Protein AF-A0A392NVL5-F1 (afdb_monomer_lite)

pLDDT: mean 71.58, std 18.66, range [30.73, 95.94]

Secondary structure (DSSP, 8-state):
--TTHHHHHHHHTTSSSS-TT-SHHHHHHHHHHHHHHHHHHHHHHHHHHHHHHHHHHHHHHHHHHHHHHHHTS-SSSTTSSTTTSTT-------------

Organism: NCBI:txid97028

Structure (mmCIF, N/CA/C/O backbone):
data_AF-A0A392NVL5-F1
#
_entry.id   AF-A0A392NVL5-F1
#
loop_
_atom_site.group_PDB
_atom_site.id
_atom_site.type_symbol
_atom_site.label_atom_id
_atom_site.label_alt_id
_atom_site.label_comp_id
_atom_site.label_asym_id
_atom_site.label_entity_id
_atom_site.label_seq_id
_atom_site.pdbx_PDB_ins_code
_atom_site.Cartn_x
_atom_site.Cartn_y
_atom_site.Cartn_z
_atom_site.occupancy
_atom_site.B_iso_or_equiv
_ato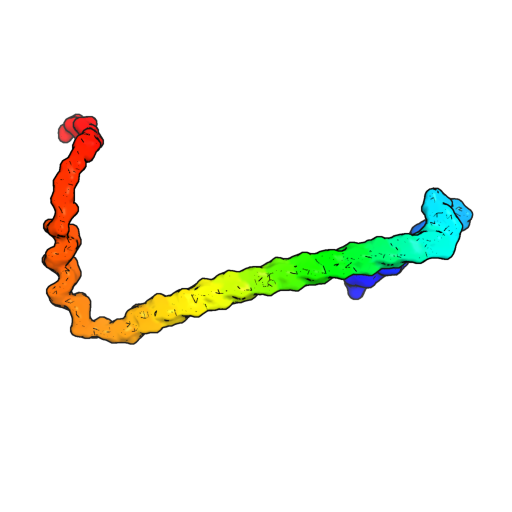m_site.auth_seq_id
_atom_site.auth_comp_id
_atom_site.auth_asym_id
_at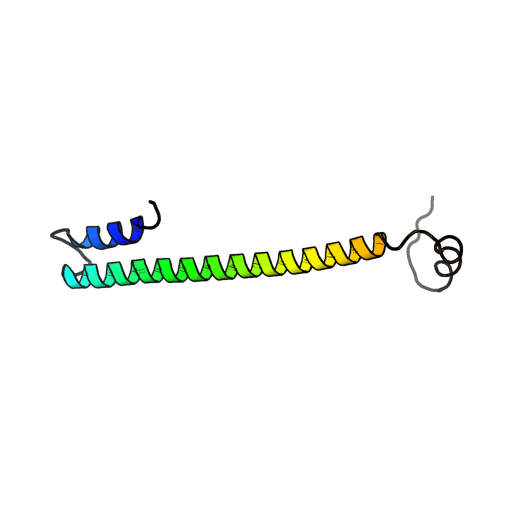om_site.auth_atom_id
_atom_site.pdbx_PDB_model_num
ATOM 1 N N . ASN A 1 1 ? 10.326 -10.370 11.497 1.00 54.44 1 ASN A N 1
ATOM 2 C CA . ASN A 1 1 ? 9.358 -10.251 10.385 1.00 54.44 1 ASN A CA 1
ATOM 3 C C . ASN A 1 1 ? 8.597 -8.929 10.529 1.00 54.44 1 ASN A C 1
ATOM 5 O O . ASN A 1 1 ? 7.728 -8.855 11.386 1.00 54.44 1 ASN A O 1
ATOM 9 N N . MET A 1 2 ? 8.961 -7.869 9.792 1.00 59.78 2 MET A N 1
ATOM 10 C CA . MET A 1 2 ? 8.426 -6.507 10.025 1.00 59.78 2 MET A CA 1
ATOM 11 C C . MET A 1 2 ? 7.077 -6.224 9.335 1.00 59.78 2 MET A C 1
ATOM 13 O O . MET A 1 2 ? 6.341 -5.352 9.780 1.00 59.78 2 MET A O 1
ATOM 17 N N . GLY A 1 3 ? 6.706 -6.987 8.301 1.00 63.97 3 GLY A N 1
ATOM 18 C CA . GLY A 1 3 ? 5.445 -6.782 7.570 1.00 63.97 3 GLY A CA 1
ATOM 19 C C . GLY A 1 3 ? 4.180 -7.168 8.348 1.00 63.97 3 GLY A C 1
ATOM 20 O O . GLY A 1 3 ? 3.096 -6.699 8.025 1.00 63.97 3 GLY A O 1
ATOM 21 N N . ASN A 1 4 ? 4.307 -7.986 9.399 1.00 67.44 4 ASN A N 1
ATOM 22 C CA . ASN A 1 4 ? 3.182 -8.375 10.259 1.00 67.44 4 ASN A CA 1
ATOM 23 C C . ASN A 1 4 ? 2.927 -7.368 11.397 1.00 67.44 4 ASN A C 1
ATOM 25 O O . ASN A 1 4 ? 1.928 -7.455 12.104 1.00 67.44 4 ASN A O 1
ATOM 29 N N . LEU 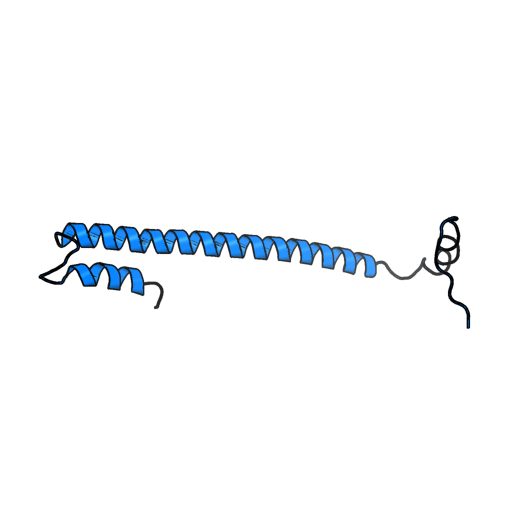A 1 5 ? 3.829 -6.401 11.590 1.00 76.38 5 LEU A N 1
ATOM 30 C CA . LEU A 1 5 ? 3.750 -5.453 12.699 1.00 76.38 5 LEU A CA 1
ATOM 31 C C . LEU A 1 5 ? 2.423 -4.655 12.711 1.00 76.38 5 LEU A C 1
ATOM 33 O O . LEU A 1 5 ? 1.794 -4.590 13.767 1.00 76.38 5 LEU A O 1
ATOM 37 N N . PRO A 1 6 ? 1.916 -4.130 11.573 1.00 70.56 6 PRO A N 1
ATOM 38 C CA . PRO A 1 6 ? 0.648 -3.392 11.551 1.00 70.56 6 PRO A CA 1
ATOM 39 C C . PRO A 1 6 ? -0.576 -4.280 11.818 1.00 70.56 6 PRO A C 1
ATOM 41 O O . PRO A 1 6 ? -1.569 -3.829 12.382 1.00 70.56 6 PRO A O 1
ATOM 44 N N . VAL A 1 7 ? -0.526 -5.555 11.430 1.00 77.12 7 VAL A N 1
ATOM 45 C CA . VAL A 1 7 ? -1.630 -6.509 11.642 1.00 77.12 7 VAL A CA 1
ATOM 46 C C . VAL A 1 7 ? -1.730 -6.925 13.109 1.00 77.12 7 VAL A C 1
ATOM 48 O O . VAL A 1 7 ? -2.810 -7.280 13.561 1.00 77.12 7 VAL A O 1
ATOM 51 N N . VAL A 1 8 ? -0.634 -6.844 13.869 1.00 74.38 8 VAL A N 1
ATOM 52 C CA . VAL A 1 8 ? -0.593 -7.227 15.289 1.00 74.38 8 VAL A CA 1
ATOM 53 C C . VAL A 1 8 ? -0.798 -6.029 16.222 1.00 74.38 8 VAL A C 1
ATOM 55 O O . VAL A 1 8 ? -1.499 -6.153 17.222 1.00 74.38 8 VAL A O 1
ATOM 58 N N . ILE A 1 9 ? -0.239 -4.857 15.899 1.00 76.06 9 ILE A N 1
ATOM 59 C CA . ILE A 1 9 ? -0.325 -3.671 16.770 1.00 76.06 9 ILE A CA 1
ATOM 60 C C . ILE A 1 9 ? -1.715 -3.028 16.728 1.00 76.06 9 ILE A C 1
ATOM 62 O O . ILE A 1 9 ? -2.253 -2.677 17.776 1.00 76.06 9 ILE A O 1
ATOM 66 N N . ILE A 1 10 ? -2.309 -2.876 15.539 1.00 77.25 10 ILE A N 1
ATOM 67 C CA . ILE A 1 10 ? -3.582 -2.149 15.382 1.00 77.25 10 ILE A CA 1
ATOM 68 C C . ILE A 1 10 ? -4.743 -2.876 16.104 1.00 77.25 10 ILE A C 1
ATOM 70 O O . ILE A 1 10 ? -5.606 -2.204 16.655 1.00 77.25 10 ILE A O 1
ATOM 74 N N . PRO A 1 11 ? -4.791 -4.218 16.196 1.00 75.38 11 PRO A N 1
ATOM 75 C CA . PRO A 1 11 ? -5.771 -4.894 17.051 1.00 75.38 11 PRO A CA 1
ATOM 76 C C . PRO A 1 11 ? -5.442 -4.842 18.546 1.00 75.38 11 PRO A C 1
ATOM 78 O O . PRO A 1 11 ? -6.360 -4.858 19.358 1.00 75.38 11 PRO A O 1
ATOM 81 N N . ALA A 1 12 ? -4.163 -4.783 18.932 1.00 80.75 12 ALA A N 1
ATOM 82 C CA . ALA A 1 12 ? -3.753 -4.828 20.341 1.00 80.75 12 ALA A CA 1
ATOM 83 C C . ALA A 1 12 ? -4.192 -3.585 21.139 1.00 80.75 12 ALA A C 1
ATOM 85 O O . ALA A 1 12 ? -4.444 -3.670 22.337 1.00 80.75 12 ALA A O 1
ATOM 86 N N . ILE A 1 13 ? -4.341 -2.436 20.474 1.00 79.56 13 ILE A N 1
ATOM 87 C CA . ILE A 1 13 ? -4.928 -1.219 21.063 1.00 79.56 13 ILE A CA 1
ATOM 88 C C . ILE A 1 13 ? -6.432 -1.353 21.349 1.00 79.56 13 ILE A C 1
ATOM 90 O O . ILE A 1 13 ? -6.970 -0.565 22.124 1.00 79.56 13 ILE A O 1
ATOM 94 N N . CYS A 1 14 ? -7.109 -2.351 20.772 1.00 80.06 14 CYS A N 1
ATOM 95 C CA . CYS A 1 14 ? -8.509 -2.624 21.077 1.00 80.06 14 CYS A CA 1
ATOM 96 C C . CYS A 1 14 ? -8.679 -3.342 22.424 1.00 80.06 14 CYS A C 1
ATOM 98 O O . CYS A 1 14 ? -9.656 -3.047 23.100 1.00 80.06 14 CYS A O 1
ATOM 100 N N . ASP A 1 15 ? -7.724 -4.182 22.854 1.00 77.19 15 ASP A N 1
ATOM 101 C CA . ASP A 1 15 ? -7.770 -5.017 24.083 1.00 77.19 15 ASP A CA 1
ATOM 102 C C . ASP A 1 15 ? -7.685 -4.225 25.407 1.00 77.19 15 ASP A C 1
ATOM 104 O O . ASP A 1 15 ? -7.687 -4.794 26.502 1.00 77.19 15 ASP A O 1
ATOM 108 N N . GLN A 1 16 ? -7.643 -2.892 25.350 1.00 76.06 16 GLN A N 1
ATOM 109 C CA . GLN A 1 16 ? -7.653 -2.043 26.540 1.00 76.06 16 GLN A CA 1
ATOM 110 C C . GLN A 1 16 ? -9.084 -1.801 27.047 1.00 76.06 16 GLN A C 1
ATOM 112 O O . GLN A 1 16 ? -9.976 -1.428 26.291 1.00 76.06 16 GLN A O 1
ATOM 117 N N . LYS A 1 17 ? -9.298 -1.956 28.365 1.00 65.50 17 LYS A N 1
ATOM 118 C CA . LYS A 1 17 ? -10.618 -1.850 29.032 1.00 65.50 17 LYS A CA 1
ATOM 119 C C . LYS A 1 17 ? -11.334 -0.505 28.834 1.00 65.50 17 LYS A C 1
ATOM 121 O O . LYS A 1 17 ? -12.551 -0.442 28.973 1.00 65.50 17 LYS A O 1
ATOM 126 N N . THR A 1 18 ? -10.598 0.559 28.524 1.00 63.66 18 THR A N 1
ATOM 127 C CA . THR A 1 18 ? -11.120 1.901 28.236 1.00 63.66 18 THR A CA 1
ATOM 128 C C . THR A 1 18 ? -10.602 2.346 26.875 1.00 63.66 18 THR A C 1
ATOM 130 O O . THR A 1 18 ? -9.573 3.009 26.779 1.00 63.66 18 THR A O 1
ATOM 133 N N . THR A 1 19 ? -11.284 1.937 25.809 1.00 65.75 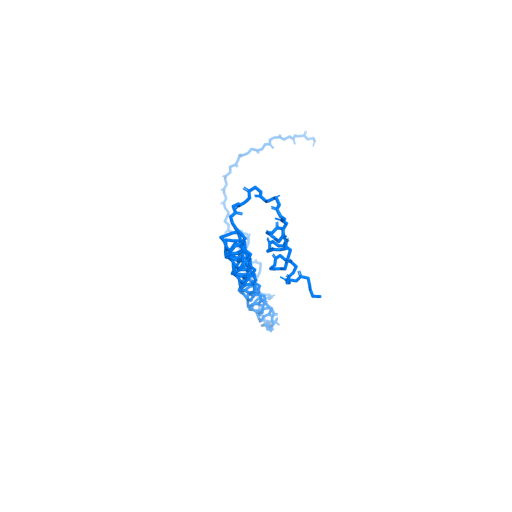19 THR A N 1
ATOM 134 C CA . THR A 1 19 ? -10.902 2.270 24.434 1.00 65.75 19 THR A CA 1
ATOM 135 C C . THR A 1 19 ? -11.876 3.298 23.839 1.00 65.75 19 THR A C 1
ATOM 137 O O . THR A 1 19 ? -13.091 3.098 23.907 1.00 65.75 19 THR A O 1
ATOM 140 N N . PRO A 1 20 ? -11.387 4.400 23.232 1.00 72.44 20 PRO A N 1
ATOM 141 C CA . PRO A 1 20 ? -12.233 5.378 22.540 1.00 72.44 20 PRO A CA 1
ATOM 142 C C . PRO A 1 20 ? -12.791 4.843 21.208 1.00 72.44 20 PRO A C 1
ATOM 144 O O . PRO A 1 20 ? -13.564 5.526 20.541 1.00 72.44 20 PRO A O 1
ATOM 147 N N . PHE A 1 21 ? -12.403 3.629 20.804 1.00 72.12 21 PHE A N 1
ATOM 148 C CA . PHE A 1 21 ? -12.716 3.039 19.501 1.00 72.12 21 PHE A CA 1
ATOM 149 C C . PHE A 1 21 ? -13.978 2.157 19.497 1.00 72.12 21 PHE A C 1
ATOM 151 O O . PHE A 1 21 ? -14.304 1.552 18.474 1.00 72.12 21 PHE A O 1
ATOM 158 N N . GLY A 1 22 ? -14.715 2.107 20.611 1.00 75.19 22 GLY A N 1
ATOM 159 C CA . GLY A 1 22 ? -15.960 1.347 20.747 1.00 75.19 22 GLY A CA 1
ATOM 160 C C . GLY A 1 22 ? -15.759 -0.039 21.363 1.00 75.19 22 GLY A C 1
ATOM 161 O O . GLY A 1 22 ? -14.798 -0.273 22.090 1.00 75.19 22 GLY A O 1
ATOM 162 N N . THR A 1 23 ? -16.691 -0.965 21.112 1.00 84.62 23 THR A N 1
ATOM 163 C CA . THR A 1 23 ? -16.609 -2.330 21.657 1.00 84.62 23 THR A CA 1
ATOM 164 C C . THR A 1 23 ? -15.406 -3.088 21.097 1.00 84.62 23 THR A C 1
ATOM 166 O O . THR A 1 23 ? -14.970 -2.851 19.966 1.00 84.62 23 THR A O 1
ATOM 169 N N . HIS A 1 24 ? -14.898 -4.037 21.885 1.00 83.50 24 HIS A N 1
ATOM 170 C CA . HIS A 1 24 ? -13.706 -4.818 21.562 1.00 83.50 24 HIS A CA 1
ATOM 171 C C . HIS A 1 24 ? -13.758 -5.451 20.158 1.00 83.50 24 HIS A C 1
ATOM 173 O O . HIS A 1 24 ? -12.850 -5.264 19.344 1.00 83.50 24 HIS A O 1
ATOM 179 N N . ASP A 1 25 ? -14.870 -6.119 19.835 1.00 83.00 25 ASP A N 1
ATOM 180 C CA . ASP A 1 25 ? -15.066 -6.804 18.552 1.00 83.00 25 ASP A CA 1
ATOM 181 C C . ASP A 1 25 ? -15.176 -5.846 17.362 1.00 83.00 25 ASP A C 1
ATOM 183 O O . ASP A 1 25 ? -14.614 -6.099 16.289 1.00 83.00 25 ASP A O 1
ATOM 187 N N . ALA A 1 26 ? -15.867 -4.716 17.540 1.00 84.88 26 ALA A N 1
ATOM 188 C CA . ALA A 1 26 ? -16.019 -3.719 16.486 1.00 84.88 26 ALA A CA 1
ATOM 189 C C . ALA A 1 26 ? -14.681 -3.034 16.177 1.00 84.88 26 ALA A C 1
ATOM 191 O O . ALA A 1 26 ? -14.331 -2.869 15.005 1.00 84.88 26 ALA A O 1
ATOM 192 N N . CYS A 1 27 ? -13.916 -2.687 17.216 1.00 85.44 27 CYS A N 1
ATOM 193 C CA . CYS A 1 27 ? -12.577 -2.125 17.079 1.00 85.44 27 CYS A CA 1
ATOM 194 C C . CYS A 1 27 ? -11.657 -3.107 16.350 1.00 85.44 27 CYS A C 1
ATOM 196 O O . CYS A 1 27 ? -11.069 -2.749 15.331 1.00 85.44 27 CYS A O 1
ATOM 198 N N . ARG A 1 28 ? -11.606 -4.370 16.795 1.00 85.69 28 ARG A N 1
ATOM 199 C CA . ARG A 1 28 ? -10.729 -5.394 16.214 1.00 85.69 28 ARG A CA 1
ATOM 200 C C . ARG A 1 28 ? -11.045 -5.684 14.749 1.00 85.69 28 ARG A C 1
ATOM 202 O O . ARG A 1 28 ? -10.129 -5.774 13.935 1.00 85.69 28 ARG A O 1
ATOM 209 N N . THR A 1 29 ? -12.324 -5.779 14.394 1.00 87.00 29 THR A N 1
ATOM 210 C CA . THR A 1 29 ? -12.743 -6.022 13.004 1.00 87.00 29 THR A CA 1
ATOM 211 C C . THR A 1 29 ? -12.331 -4.867 12.089 1.00 87.00 29 THR A C 1
ATOM 213 O O . THR A 1 29 ? -11.788 -5.090 11.004 1.00 87.00 29 THR A O 1
ATOM 216 N N . ARG A 1 30 ? -12.527 -3.619 12.535 1.00 87.25 30 ARG A N 1
ATOM 217 C CA . ARG A 1 30 ? -12.145 -2.416 11.775 1.00 87.25 30 ARG A CA 1
ATOM 218 C C . ARG A 1 30 ? -10.628 -2.271 11.664 1.00 87.25 30 ARG A C 1
ATOM 220 O O . ARG A 1 30 ? -10.123 -2.044 10.569 1.00 87.25 30 ARG A O 1
ATOM 227 N N . ALA A 1 31 ? -9.922 -2.461 12.776 1.00 86.44 31 ALA A N 1
ATOM 228 C CA . ALA A 1 31 ? -8.467 -2.468 12.878 1.00 86.44 31 ALA A CA 1
ATOM 229 C C . ALA A 1 31 ? -7.834 -3.435 11.875 1.00 86.44 31 ALA A C 1
ATOM 231 O O . ALA A 1 31 ? -7.016 -3.035 11.050 1.00 86.44 31 ALA A O 1
ATOM 232 N N . LEU A 1 32 ? -8.266 -4.698 11.907 1.00 87.31 32 LEU A N 1
ATOM 233 C CA . LEU A 1 32 ? -7.767 -5.730 11.004 1.00 87.31 32 LEU A CA 1
ATOM 234 C C . LEU A 1 32 ? -8.062 -5.386 9.545 1.00 87.31 32 LEU A C 1
ATOM 236 O O . LEU A 1 32 ? -7.158 -5.450 8.716 1.00 87.31 32 LEU A O 1
ATOM 240 N N . SER A 1 33 ? -9.293 -4.969 9.239 1.00 89.69 33 SER A N 1
ATOM 241 C CA . SER A 1 33 ? -9.678 -4.578 7.878 1.00 89.69 33 SER A CA 1
ATOM 242 C C . SER A 1 33 ? -8.783 -3.458 7.342 1.00 89.69 33 SER A C 1
ATOM 244 O O . SER A 1 33 ? -8.312 -3.535 6.209 1.00 89.69 33 SER A O 1
ATOM 246 N N . TYR A 1 34 ? -8.483 -2.453 8.170 1.00 89.12 34 TYR A N 1
ATOM 247 C CA . TYR A 1 34 ? -7.618 -1.337 7.796 1.00 89.12 34 TYR A CA 1
ATOM 248 C C . TYR A 1 34 ? -6.160 -1.770 7.591 1.00 89.12 34 TYR A C 1
ATOM 250 O O . TYR A 1 34 ? -5.523 -1.362 6.615 1.00 89.12 34 TYR A O 1
ATOM 258 N N . SER A 1 35 ? -5.638 -2.634 8.468 1.00 90.50 35 SER A N 1
ATOM 259 C CA . SER A 1 35 ? -4.290 -3.195 8.335 1.00 90.50 35 SER A CA 1
ATOM 260 C C . SER A 1 35 ? -4.144 -4.015 7.055 1.00 90.50 35 SER A C 1
ATOM 262 O O . SER A 1 35 ? -3.203 -3.794 6.294 1.00 90.50 35 SER A O 1
ATOM 264 N N . PHE A 1 36 ? -5.086 -4.920 6.770 1.00 89.88 36 PHE A N 1
ATOM 265 C CA . PHE A 1 36 ? -5.059 -5.727 5.548 1.00 89.88 36 PHE A CA 1
ATOM 266 C C . PHE A 1 36 ? -5.210 -4.874 4.295 1.00 89.88 36 PHE A C 1
ATOM 268 O O . PHE A 1 36 ? -4.455 -5.059 3.343 1.00 89.88 36 PHE A O 1
ATOM 275 N N . PHE A 1 37 ? -6.132 -3.911 4.303 1.00 90.88 37 PHE A N 1
ATOM 276 C CA . PHE A 1 37 ? -6.315 -3.002 3.179 1.00 90.88 37 PHE A CA 1
ATOM 277 C C . PHE A 1 37 ? -5.042 -2.196 2.892 1.00 90.88 37 PHE A C 1
ATOM 279 O O . PHE A 1 37 ? -4.604 -2.126 1.747 1.00 90.88 37 PHE A O 1
ATOM 286 N N . SER A 1 38 ? -4.391 -1.667 3.930 1.00 91.00 38 SER 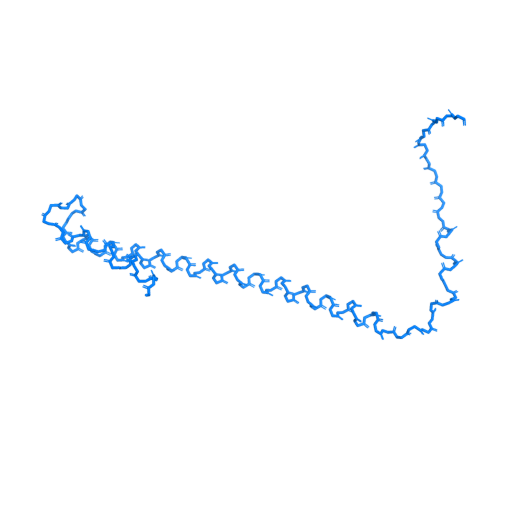A N 1
ATOM 287 C CA . SER A 1 38 ? -3.142 -0.907 3.789 1.00 91.00 38 SER A CA 1
ATOM 288 C C . SER A 1 38 ? -2.013 -1.753 3.195 1.00 91.00 38 SER A C 1
ATOM 290 O O . SER A 1 38 ? -1.284 -1.292 2.316 1.00 91.00 38 SER A O 1
ATOM 292 N N . LEU A 1 39 ? -1.889 -3.011 3.629 1.00 90.75 39 LEU A N 1
ATOM 293 C CA . LEU A 1 39 ? -0.906 -3.947 3.080 1.00 90.75 39 LEU A CA 1
ATOM 294 C C . LEU A 1 39 ? -1.224 -4.338 1.634 1.00 90.75 39 LEU A C 1
ATOM 296 O O . LEU A 1 39 ? -0.309 -4.426 0.818 1.00 90.75 39 LEU A O 1
ATOM 300 N N . ALA A 1 40 ? -2.501 -4.538 1.305 1.00 94.00 40 ALA A N 1
ATOM 301 C CA . ALA A 1 40 ? -2.933 -4.847 -0.052 1.00 94.00 40 ALA A CA 1
ATOM 302 C C . ALA A 1 40 ? -2.620 -3.688 -1.008 1.00 94.00 40 ALA A C 1
ATOM 304 O O . ALA A 1 40 ? -1.993 -3.899 -2.046 1.00 94.00 40 ALA A O 1
ATOM 305 N N . VAL A 1 41 ? -2.976 -2.455 -0.631 1.00 95.19 41 VAL A N 1
ATOM 306 C CA . VAL A 1 41 ? -2.664 -1.249 -1.413 1.00 95.19 41 VAL A CA 1
ATOM 307 C C . VAL A 1 41 ? -1.152 -1.071 -1.555 1.00 95.19 41 VAL A C 1
ATOM 309 O O . VAL A 1 41 ? -0.669 -0.851 -2.665 1.00 95.19 41 VAL A O 1
ATOM 312 N N . GLY A 1 42 ? -0.392 -1.235 -0.468 1.00 93.38 42 GLY A N 1
ATOM 313 C CA . GLY A 1 42 ? 1.070 -1.179 -0.505 1.00 93.38 42 GLY A CA 1
ATOM 314 C C . GLY A 1 42 ? 1.675 -2.223 -1.449 1.00 93.38 42 GLY A C 1
ATOM 315 O O . GLY A 1 42 ? 2.539 -1.895 -2.260 1.00 93.38 42 GLY A O 1
ATOM 316 N N . GLY A 1 43 ? 1.178 -3.462 -1.406 1.00 93.50 43 GLY A N 1
ATOM 317 C CA . GLY A 1 43 ? 1.615 -4.547 -2.285 1.00 93.50 43 GLY A CA 1
ATOM 318 C C . GLY A 1 43 ? 1.318 -4.277 -3.760 1.00 93.50 43 GLY A C 1
ATOM 319 O O . GLY A 1 43 ? 2.206 -4.427 -4.599 1.00 93.50 43 GLY A O 1
ATOM 320 N N . ILE A 1 44 ? 0.105 -3.814 -4.078 1.00 95.94 44 ILE A N 1
ATOM 321 C CA . ILE A 1 44 ? -0.287 -3.444 -5.448 1.00 95.94 44 ILE A CA 1
ATOM 322 C C . ILE A 1 44 ? 0.584 -2.293 -5.963 1.00 95.94 44 ILE A C 1
ATOM 324 O O . ILE A 1 44 ? 1.027 -2.327 -7.114 1.00 95.94 44 ILE A O 1
ATOM 328 N N . TYR A 1 45 ? 0.861 -1.294 -5.123 1.00 95.25 45 TYR A N 1
ATOM 329 C CA . TYR A 1 45 ? 1.685 -0.149 -5.499 1.00 95.25 45 TYR A CA 1
ATOM 330 C C . TYR A 1 45 ? 3.126 -0.563 -5.807 1.00 95.25 45 TYR A C 1
ATOM 332 O O . TYR A 1 45 ? 3.640 -0.244 -6.880 1.00 95.25 45 TYR A O 1
ATOM 340 N N . ILE A 1 46 ? 3.753 -1.329 -4.907 1.00 95.25 46 ILE A N 1
ATOM 341 C CA . ILE A 1 46 ? 5.115 -1.844 -5.096 1.00 95.25 46 ILE A CA 1
ATOM 342 C C . ILE A 1 46 ? 5.180 -2.694 -6.366 1.00 95.25 46 ILE A C 1
ATOM 344 O O . ILE A 1 46 ? 6.031 -2.454 -7.217 1.00 95.25 46 ILE A O 1
ATOM 348 N N . TRP A 1 47 ? 4.244 -3.631 -6.537 1.00 94.06 47 TRP A N 1
ATOM 349 C CA . TRP A 1 47 ? 4.180 -4.487 -7.719 1.00 94.06 47 TRP A CA 1
ATOM 350 C C . TRP A 1 47 ? 4.082 -3.678 -9.014 1.00 94.06 47 TRP A C 1
ATOM 352 O O . TRP A 1 47 ? 4.862 -3.880 -9.944 1.00 94.06 47 TRP A O 1
ATOM 362 N N . THR A 1 48 ? 3.150 -2.726 -9.062 1.00 95.00 48 THR A N 1
ATOM 363 C CA . THR A 1 48 ? 2.917 -1.892 -10.245 1.00 95.00 48 THR A CA 1
ATOM 364 C C . THR A 1 48 ? 4.141 -1.042 -10.567 1.00 95.00 48 THR A C 1
ATOM 366 O O . THR A 1 48 ? 4.551 -0.960 -11.725 1.00 95.00 48 THR A O 1
ATOM 369 N N . PHE A 1 49 ? 4.757 -0.431 -9.556 1.00 94.44 49 PHE A N 1
ATOM 370 C CA . PHE A 1 49 ? 5.943 0.399 -9.728 1.00 94.44 49 PHE A CA 1
ATOM 371 C C . PHE A 1 49 ? 7.142 -0.418 -10.224 1.00 94.44 49 PHE A C 1
ATOM 373 O O . PHE A 1 49 ? 7.776 -0.058 -11.217 1.00 94.44 49 PHE A O 1
ATOM 380 N N . THR A 1 50 ? 7.410 -1.560 -9.591 1.00 95.00 50 THR A N 1
ATOM 381 C CA . THR A 1 50 ? 8.481 -2.472 -10.002 1.00 95.00 50 THR A CA 1
ATOM 382 C C . THR A 1 50 ? 8.251 -3.002 -11.415 1.00 95.00 50 THR A C 1
ATOM 384 O O . THR A 1 50 ? 9.182 -3.003 -12.218 1.00 95.00 50 THR A O 1
ATOM 387 N N . TYR A 1 51 ? 7.020 -3.383 -11.766 1.00 94.12 51 TYR A N 1
ATOM 388 C CA . TYR A 1 51 ? 6.688 -3.828 -13.120 1.00 94.12 51 TYR A CA 1
ATOM 389 C C . TYR A 1 51 ? 6.946 -2.735 -14.162 1.00 94.12 51 TYR A C 1
ATOM 391 O O . TYR A 1 51 ? 7.556 -2.996 -15.200 1.00 94.12 51 TYR A O 1
ATOM 399 N N . GLN A 1 52 ? 6.531 -1.498 -13.878 1.00 92.38 52 GLN A N 1
ATOM 400 C CA . GLN A 1 52 ? 6.797 -0.374 -14.772 1.00 92.38 52 GLN A CA 1
ATOM 401 C C . GLN A 1 52 ? 8.296 -0.120 -14.939 1.00 92.38 52 GLN A C 1
ATOM 403 O O . GLN A 1 52 ? 8.749 0.051 -16.070 1.00 92.38 52 GLN A O 1
ATOM 408 N N . LEU A 1 53 ? 9.077 -0.165 -13.857 1.00 93.44 53 LEU A N 1
ATOM 409 C CA . LEU A 1 53 ? 10.532 -0.030 -13.927 1.00 93.44 53 LEU A CA 1
ATOM 410 C C . LEU A 1 53 ? 11.170 -1.128 -14.778 1.00 93.44 53 LEU A C 1
ATOM 412 O O . LEU A 1 53 ? 11.915 -0.807 -15.698 1.00 93.44 53 LEU A O 1
ATOM 416 N N . ILE A 1 54 ? 10.841 -2.397 -14.527 1.00 93.75 54 ILE A N 1
ATOM 417 C CA . ILE A 1 54 ? 11.379 -3.537 -15.287 1.00 93.75 54 ILE A CA 1
ATOM 418 C C . ILE A 1 54 ? 11.013 -3.424 -16.768 1.00 93.75 54 ILE A C 1
ATOM 420 O O . ILE A 1 54 ? 11.835 -3.681 -17.645 1.00 93.75 54 ILE A O 1
ATOM 424 N N . ARG A 1 55 ? 9.783 -3.007 -17.077 1.00 91.19 55 ARG A N 1
ATOM 425 C CA . ARG A 1 55 ? 9.349 -2.809 -18.461 1.00 91.19 55 ARG A CA 1
ATOM 426 C C . ARG A 1 55 ? 10.152 -1.703 -19.144 1.00 91.19 55 ARG A C 1
ATOM 428 O O . ARG A 1 55 ? 10.596 -1.886 -20.273 1.00 91.19 55 ARG A O 1
ATOM 435 N N . GLN A 1 56 ? 10.365 -0.576 -18.468 1.00 89.06 56 GLN A N 1
ATOM 436 C CA . GLN A 1 56 ? 11.155 0.538 -18.998 1.00 89.06 56 GLN A CA 1
ATOM 437 C C . GLN A 1 56 ? 12.627 0.151 -19.186 1.00 89.06 56 GLN A C 1
ATOM 439 O O . GLN A 1 56 ? 13.210 0.448 -20.228 1.00 89.06 56 GLN A O 1
ATOM 444 N N . THR A 1 57 ? 13.230 -0.545 -18.220 1.00 87.38 57 THR A N 1
ATOM 445 C CA . THR A 1 57 ? 14.620 -1.008 -18.332 1.00 87.38 57 THR A CA 1
ATOM 446 C C . THR A 1 57 ? 14.776 -2.079 -19.406 1.00 87.38 57 THR A C 1
ATOM 448 O O . THR A 1 57 ? 15.748 -2.030 -20.149 1.00 87.38 57 THR A O 1
ATOM 451 N N . SER A 1 58 ? 13.807 -2.984 -19.568 1.00 85.62 58 SER A N 1
ATOM 452 C CA . SER A 1 58 ? 13.807 -3.985 -20.642 1.00 85.62 58 SER A CA 1
ATOM 453 C C . SER A 1 58 ? 13.746 -3.344 -22.029 1.00 85.62 58 SER A C 1
ATOM 455 O O . SER A 1 58 ? 14.510 -3.726 -22.913 1.00 85.62 58 SER A O 1
ATOM 457 N N . MET A 1 59 ? 12.891 -2.334 -22.220 1.00 83.19 59 MET A N 1
ATOM 458 C CA . MET A 1 59 ? 12.816 -1.600 -23.488 1.00 83.19 59 MET A CA 1
ATOM 459 C C . MET A 1 59 ? 14.126 -0.864 -23.787 1.00 83.19 59 MET A C 1
ATOM 461 O O . MET A 1 59 ? 14.620 -0.932 -24.908 1.00 83.19 59 MET A O 1
ATOM 465 N N . LYS A 1 60 ? 14.720 -0.217 -22.776 1.00 80.56 60 LYS A N 1
ATOM 466 C CA . LYS A 1 60 ? 16.026 0.446 -22.905 1.00 80.56 60 LYS A CA 1
ATOM 467 C C . LYS A 1 60 ? 17.163 -0.538 -23.179 1.00 80.56 60 LYS A C 1
ATOM 469 O O . LYS A 1 60 ? 18.045 -0.225 -23.962 1.00 80.56 60 LYS A O 1
ATOM 474 N N . TYR A 1 61 ? 17.131 -1.723 -22.575 1.00 79.81 61 TYR A N 1
ATOM 475 C CA . TYR A 1 61 ? 18.120 -2.771 -22.820 1.00 79.81 61 TYR A CA 1
ATOM 476 C C . TYR A 1 61 ? 18.026 -3.312 -24.249 1.00 79.81 61 TYR A C 1
ATOM 478 O O . TYR A 1 61 ? 19.043 -3.440 -24.917 1.00 79.81 61 TYR A O 1
ATOM 486 N N . LYS A 1 62 ? 16.808 -3.556 -24.751 1.00 79.25 62 LYS A N 1
ATOM 487 C CA . LYS A 1 62 ? 16.594 -3.959 -26.149 1.00 79.25 62 LYS A CA 1
ATOM 488 C C . LYS A 1 62 ? 17.009 -2.880 -27.141 1.00 79.25 62 LYS A C 1
ATOM 490 O O . LYS A 1 62 ? 17.535 -3.216 -28.196 1.00 79.25 62 LYS A O 1
ATOM 495 N N . ALA A 1 63 ? 16.768 -1.610 -26.807 1.00 78.81 63 ALA A N 1
ATOM 496 C CA . ALA A 1 63 ? 17.281 -0.492 -27.585 1.00 78.81 63 ALA A CA 1
ATOM 497 C C . ALA A 1 63 ? 18.810 -0.554 -27.610 1.00 78.81 63 ALA A C 1
ATOM 499 O O . ALA A 1 63 ? 19.347 -0.762 -28.687 1.00 78.81 63 ALA A O 1
ATOM 500 N N . PHE A 1 64 ? 19.472 -0.570 -26.445 1.00 77.62 64 PHE A N 1
ATOM 501 C CA . PHE A 1 64 ? 20.932 -0.663 -26.314 1.00 77.62 64 PHE A CA 1
ATOM 502 C C . PHE A 1 64 ? 21.547 -1.858 -27.063 1.00 77.62 64 PHE A C 1
ATOM 504 O O . PHE A 1 64 ? 22.564 -1.702 -27.732 1.00 77.62 64 PHE A O 1
ATOM 511 N N . GLU A 1 65 ? 20.938 -3.047 -27.000 1.00 78.06 65 GLU A N 1
ATOM 512 C CA . GLU A 1 65 ? 21.373 -4.209 -27.785 1.00 78.06 65 GLU A CA 1
ATOM 513 C C . GLU A 1 65 ? 21.220 -3.990 -29.290 1.00 78.06 65 GLU A C 1
ATOM 515 O O . GLU A 1 65 ? 22.096 -4.405 -30.043 1.00 78.06 65 GLU A O 1
ATOM 520 N N . ALA A 1 66 ? 20.143 -3.344 -29.742 1.00 74.56 66 ALA A N 1
ATOM 521 C CA . ALA A 1 66 ? 19.961 -3.030 -31.153 1.00 74.56 66 ALA A CA 1
ATOM 522 C C . ALA A 1 66 ? 21.020 -2.027 -31.637 1.00 74.56 66 ALA A C 1
ATOM 524 O O . ALA A 1 66 ? 21.625 -2.255 -32.677 1.00 74.56 66 ALA A O 1
ATOM 525 N N . GLU A 1 67 ? 21.320 -0.975 -30.872 1.00 68.19 67 GLU A N 1
ATOM 526 C CA . GLU A 1 67 ? 22.377 0.004 -31.206 1.00 68.19 67 GLU A CA 1
ATOM 527 C C . GLU A 1 67 ? 23.769 -0.645 -31.142 1.00 68.19 67 GLU A C 1
ATOM 529 O O . GLU A 1 67 ? 24.583 -0.443 -32.040 1.00 68.19 67 GLU A O 1
ATOM 534 N N . ALA A 1 68 ? 24.029 -1.515 -30.160 1.00 69.31 68 ALA A N 1
ATOM 535 C CA . ALA A 1 68 ? 25.262 -2.300 -30.083 1.00 69.31 68 ALA A CA 1
ATOM 536 C C . ALA A 1 68 ? 25.383 -3.329 -31.223 1.00 69.31 68 ALA A C 1
ATOM 538 O O . ALA A 1 68 ? 26.487 -3.591 -31.700 1.00 69.31 68 ALA A O 1
ATOM 539 N N . ALA A 1 69 ? 24.268 -3.903 -31.686 1.00 70.62 69 ALA A N 1
ATOM 540 C CA . ALA A 1 69 ? 24.224 -4.773 -32.856 1.00 70.62 69 ALA A CA 1
ATOM 541 C C . ALA A 1 69 ? 24.451 -3.984 -34.154 1.00 70.62 69 ALA A C 1
ATOM 543 O O . ALA A 1 69 ? 25.149 -4.487 -35.031 1.00 70.62 69 ALA A O 1
ATOM 544 N N . LEU A 1 70 ? 23.952 -2.743 -34.254 1.00 64.94 70 LEU A N 1
ATOM 545 C CA . LEU A 1 70 ? 24.261 -1.838 -35.367 1.00 64.94 70 LEU A CA 1
ATOM 546 C C . LEU A 1 70 ? 25.739 -1.424 -35.373 1.00 64.94 70 LEU A C 1
ATOM 548 O O . LEU A 1 70 ? 26.350 -1.398 -36.436 1.00 64.94 70 LEU A O 1
ATOM 552 N N . LEU A 1 71 ? 26.344 -1.189 -34.204 1.00 62.94 71 LEU A N 1
ATOM 553 C CA . LEU A 1 71 ? 27.787 -0.938 -34.066 1.00 62.94 71 LEU A CA 1
ATOM 554 C C . LEU A 1 71 ? 28.648 -2.184 -34.347 1.00 62.94 71 LEU A C 1
ATOM 556 O O . LEU A 1 71 ? 29.836 -2.060 -34.633 1.00 62.94 71 LEU A O 1
ATOM 560 N N . LYS A 1 72 ? 28.065 -3.388 -34.269 1.00 63.66 72 LYS A N 1
ATOM 561 C CA . LYS A 1 72 ? 28.714 -4.660 -34.630 1.00 63.66 72 LYS A CA 1
ATOM 562 C C . LYS A 1 72 ? 28.639 -4.986 -36.124 1.00 63.66 72 LYS A C 1
ATOM 564 O O . LYS A 1 72 ? 29.294 -5.941 -36.545 1.00 63.66 72 LYS A O 1
ATOM 569 N N . ILE A 1 73 ? 27.875 -4.231 -36.921 1.00 58.97 73 ILE A N 1
ATOM 570 C CA . ILE A 1 73 ? 27.930 -4.322 -38.385 1.00 58.97 73 ILE A CA 1
ATOM 571 C C . ILE A 1 73 ? 29.334 -3.852 -38.796 1.00 58.97 73 ILE A C 1
ATOM 573 O O . ILE A 1 73 ? 29.713 -2.723 -38.489 1.00 58.97 73 ILE A O 1
ATOM 577 N N . PRO A 1 74 ? 30.149 -4.722 -39.414 1.00 52.88 74 PRO A N 1
ATOM 578 C CA . PRO A 1 74 ? 31.582 -4.517 -39.501 1.00 52.88 74 PRO A CA 1
ATOM 579 C C . PRO A 1 74 ? 31.913 -3.340 -40.416 1.00 52.88 74 PRO A C 1
ATOM 581 O O . PRO A 1 74 ? 31.500 -3.292 -41.576 1.00 52.88 74 PRO A O 1
ATOM 584 N N . ASN A 1 75 ? 32.717 -2.429 -39.878 1.00 58.31 75 ASN A N 1
ATOM 585 C CA . ASN A 1 75 ? 33.506 -1.405 -40.556 1.00 58.31 75 ASN A CA 1
ATOM 586 C C . ASN A 1 75 ? 34.009 -1.873 -41.939 1.00 58.31 75 ASN A C 1
ATOM 588 O O . ASN A 1 75 ? 35.080 -2.462 -42.029 1.00 58.31 75 ASN A O 1
ATOM 592 N N . THR A 1 76 ? 33.256 -1.642 -43.019 1.00 51.59 76 THR A N 1
ATOM 593 C CA . THR A 1 76 ? 33.743 -1.864 -44.401 1.00 51.59 76 THR A CA 1
ATOM 594 C C . THR A 1 76 ? 33.160 -0.909 -45.453 1.00 51.59 76 THR A C 1
ATOM 596 O O . THR A 1 76 ? 33.551 -1.001 -46.609 1.00 51.59 76 THR A O 1
ATOM 599 N N . ALA A 1 77 ? 32.291 0.049 -45.096 1.00 45.47 77 ALA A N 1
ATOM 600 C CA . ALA A 1 77 ? 31.733 1.003 -46.073 1.00 45.47 77 ALA A CA 1
ATOM 601 C C . ALA A 1 77 ? 31.817 2.493 -45.682 1.00 45.47 77 ALA A C 1
ATOM 603 O O . ALA A 1 77 ? 31.416 3.344 -46.472 1.00 45.47 77 ALA A O 1
ATOM 604 N N . ILE A 1 78 ? 32.351 2.841 -44.503 1.00 50.41 78 ILE A N 1
ATOM 605 C CA . ILE A 1 78 ? 32.482 4.243 -44.055 1.00 50.41 78 ILE A CA 1
ATOM 606 C C . ILE A 1 78 ? 33.905 4.759 -44.315 1.00 50.41 78 ILE A C 1
ATOM 608 O O . ILE A 1 78 ? 34.566 5.251 -43.413 1.00 50.41 78 ILE A O 1
ATOM 612 N N . ASP A 1 79 ? 34.399 4.617 -45.544 1.00 52.06 79 ASP A N 1
ATOM 613 C CA . ASP A 1 79 ? 35.543 5.418 -46.016 1.00 52.06 79 ASP A CA 1
ATOM 614 C C . ASP A 1 79 ? 35.220 6.173 -47.316 1.00 52.06 79 ASP A C 1
ATOM 616 O O . ASP A 1 79 ? 36.104 6.681 -47.986 1.00 52.06 79 ASP A O 1
ATOM 620 N N . THR A 1 80 ? 33.954 6.265 -47.752 1.00 50.78 80 THR A N 1
ATOM 621 C CA . THR A 1 80 ? 33.690 6.935 -49.050 1.00 50.78 80 THR A CA 1
ATOM 622 C C . THR A 1 80 ? 32.422 7.780 -49.130 1.00 50.78 80 THR A C 1
ATOM 624 O O . THR A 1 80 ? 32.146 8.351 -50.180 1.00 50.78 80 THR A O 1
ATOM 627 N N . ASN A 1 81 ? 31.653 7.954 -48.050 1.00 49.84 81 ASN A N 1
ATOM 628 C CA . ASN A 1 81 ? 30.456 8.809 -48.098 1.00 49.84 81 ASN A CA 1
ATOM 629 C C . ASN A 1 81 ? 30.324 9.851 -46.975 1.00 49.84 81 ASN A C 1
ATOM 631 O O . ASN A 1 81 ? 29.412 10.675 -47.044 1.00 49.84 81 ASN A O 1
ATOM 635 N N . ALA A 1 82 ? 31.237 9.882 -45.997 1.00 52.00 82 ALA A N 1
ATOM 636 C CA . ALA A 1 82 ? 31.236 10.904 -44.945 1.00 52.00 82 ALA A CA 1
ATOM 637 C C . ALA A 1 82 ? 31.652 12.306 -45.451 1.00 52.00 82 ALA A C 1
ATOM 639 O O . ALA A 1 82 ? 31.284 13.305 -44.843 1.00 52.00 82 ALA A O 1
ATOM 640 N N . GLU A 1 83 ? 32.319 12.397 -46.607 1.00 50.97 83 GLU A N 1
ATOM 641 C CA . GLU A 1 83 ? 32.878 13.649 -47.155 1.00 50.97 83 GLU A CA 1
ATOM 642 C C . GLU A 1 83 ? 32.014 14.321 -48.246 1.00 50.97 83 GLU A C 1
ATOM 644 O O . GLU A 1 83 ? 32.496 15.198 -48.957 1.00 50.97 83 GLU A O 1
ATOM 649 N N . THR A 1 84 ? 30.745 13.934 -48.455 1.00 48.16 84 THR A N 1
ATOM 650 C CA . THR A 1 84 ? 29.934 14.560 -49.535 1.00 48.16 84 THR A CA 1
ATOM 651 C C . THR A 1 84 ? 28.558 15.086 -49.136 1.00 48.16 84 THR A C 1
ATOM 653 O O . THR A 1 84 ? 27.980 15.856 -49.903 1.00 48.16 84 THR A O 1
ATOM 656 N N . GLN A 1 85 ? 28.029 14.759 -47.950 1.00 50.78 85 GLN A N 1
ATOM 657 C CA . GLN A 1 85 ? 26.653 15.147 -47.578 1.00 50.78 85 GLN A CA 1
ATOM 658 C C . GLN A 1 85 ? 26.543 16.183 -46.448 1.00 50.78 85 GLN A C 1
ATOM 660 O O . GLN A 1 85 ? 25.500 16.819 -46.335 1.00 50.78 85 GLN A O 1
ATOM 665 N N . LEU A 1 86 ? 27.596 16.430 -45.656 1.00 49.06 86 LEU A N 1
ATOM 666 C CA . LEU A 1 86 ? 27.550 17.430 -44.572 1.00 49.06 86 LEU A CA 1
ATOM 667 C C . LEU A 1 86 ? 27.879 18.873 -44.994 1.00 49.06 86 LEU A C 1
ATOM 669 O O . LEU A 1 86 ? 27.720 19.783 -44.187 1.00 49.06 86 LEU A O 1
ATOM 673 N N . LEU A 1 87 ? 28.280 19.117 -46.247 1.00 47.47 87 LEU A N 1
ATOM 674 C CA . LEU A 1 87 ? 28.605 20.465 -46.746 1.00 47.47 87 LEU A CA 1
ATOM 675 C C . LEU A 1 87 ? 27.603 21.011 -47.777 1.00 47.47 87 LEU A C 1
ATOM 677 O O . LEU A 1 87 ? 27.938 21.923 -48.5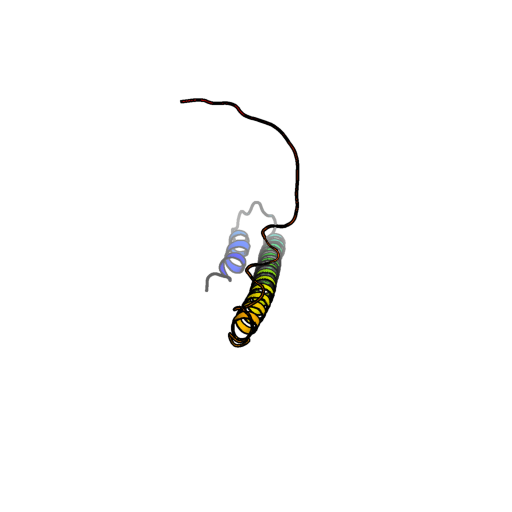32 1.00 47.47 87 LEU A O 1
ATOM 681 N N . LYS A 1 88 ? 26.371 20.481 -47.849 1.00 55.62 88 LYS A N 1
ATOM 682 C CA . LYS A 1 88 ? 25.393 20.938 -48.853 1.00 55.62 88 LYS A CA 1
ATOM 683 C C . LYS A 1 88 ? 23.976 21.146 -48.307 1.00 55.62 88 LYS A C 1
ATOM 685 O O . LYS A 1 88 ? 23.117 20.280 -48.428 1.00 55.62 88 LYS A O 1
ATOM 690 N N . GLY A 1 89 ? 23.742 22.352 -47.791 1.00 38.81 89 GLY A N 1
ATOM 691 C CA . GLY A 1 89 ? 22.425 22.913 -47.445 1.00 38.81 89 GLY A CA 1
ATOM 692 C C . GLY A 1 89 ? 22.583 24.106 -46.492 1.00 38.81 89 GLY A C 1
ATOM 693 O O . GLY A 1 89 ? 22.516 23.921 -45.289 1.00 38.81 89 GLY A O 1
ATOM 694 N N . ASN A 1 90 ? 23.142 25.234 -46.935 1.00 40.09 90 ASN A N 1
ATOM 695 C CA . ASN A 1 90 ? 22.496 26.389 -47.588 1.00 40.09 90 ASN A CA 1
ATOM 696 C C . ASN A 1 90 ? 21.632 27.281 -46.659 1.00 40.09 90 ASN A C 1
ATOM 698 O O . ASN A 1 90 ? 20.543 26.886 -46.259 1.00 40.09 90 ASN A O 1
ATOM 702 N N . ASP A 1 91 ? 22.126 28.517 -46.495 1.00 41.09 91 ASP A N 1
ATOM 703 C CA . ASP A 1 91 ? 21.431 29.816 -46.392 1.00 41.09 91 ASP A CA 1
ATOM 704 C C . ASP A 1 91 ? 20.684 30.299 -45.122 1.00 41.09 91 ASP A C 1
ATOM 706 O O . ASP A 1 91 ? 19.659 29.767 -44.709 1.00 41.09 91 ASP A O 1
ATOM 710 N N . ASN A 1 92 ? 21.120 31.502 -44.709 1.00 36.41 92 ASN A N 1
ATOM 711 C CA . ASN A 1 92 ? 20.340 32.683 -44.295 1.00 36.41 92 ASN A CA 1
ATOM 712 C C . ASN A 1 92 ? 19.841 32.866 -42.854 1.00 36.41 92 ASN A C 1
ATOM 714 O O . ASN A 1 92 ? 18.731 32.477 -42.498 1.00 36.41 92 ASN A O 1
ATOM 718 N N . GLY A 1 93 ? 20.556 33.747 -42.139 1.00 32.53 93 GLY A N 1
ATOM 719 C CA . GLY A 1 93 ? 19.944 34.748 -41.258 1.00 32.53 93 GLY A CA 1
ATOM 720 C C . GLY A 1 93 ? 20.747 35.075 -39.997 1.00 32.53 93 GLY A C 1
ATOM 721 O O . GLY A 1 93 ? 20.757 34.258 -39.091 1.00 32.53 93 GLY A O 1
ATOM 722 N N . ARG A 1 94 ? 21.356 36.280 -39.973 1.00 35.72 94 ARG A N 1
ATOM 723 C CA . ARG A 1 94 ? 21.212 37.330 -38.927 1.00 35.72 94 ARG A CA 1
ATOM 724 C C . ARG A 1 94 ? 21.219 36.850 -37.460 1.00 35.72 94 ARG A C 1
ATOM 726 O O . ARG A 1 94 ? 20.355 36.079 -37.080 1.00 35.72 94 ARG A O 1
ATOM 733 N N . ASP A 1 95 ? 22.071 37.260 -36.523 1.00 41.44 95 ASP A N 1
ATOM 734 C CA . ASP A 1 95 ? 22.881 38.457 -36.255 1.00 41.44 95 ASP A CA 1
ATOM 735 C C . ASP A 1 95 ? 23.964 37.978 -35.246 1.00 41.44 95 ASP A C 1
ATOM 737 O O . ASP A 1 95 ? 23.734 37.021 -34.509 1.00 41.44 95 ASP A O 1
ATOM 741 N N . THR A 1 96 ? 25.184 38.500 -35.150 1.00 40.00 96 THR A N 1
ATOM 742 C CA . THR A 1 96 ? 25.513 39.600 -34.232 1.00 40.00 96 THR A CA 1
ATOM 743 C C . THR A 1 96 ? 26.982 39.970 -34.450 1.00 40.00 96 THR A C 1
ATOM 745 O O . THR A 1 96 ? 27.889 39.147 -34.347 1.00 40.00 96 THR A O 1
ATOM 748 N N . GLU A 1 97 ? 27.162 41.236 -34.769 1.00 41.72 97 GLU A N 1
ATOM 749 C CA . GLU A 1 97 ? 28.357 42.060 -34.674 1.00 41.72 97 GLU A CA 1
ATOM 750 C C . GLU A 1 97 ? 29.098 41.881 -33.330 1.00 41.72 97 GLU A C 1
ATOM 752 O O . GLU A 1 97 ? 28.495 42.027 -32.272 1.00 41.72 97 GLU A O 1
ATOM 757 N N . SER A 1 98 ? 30.406 41.601 -33.344 1.00 37.62 98 SER A N 1
ATOM 758 C CA . SER A 1 98 ? 31.345 42.278 -32.436 1.00 37.62 98 SER A CA 1
ATOM 759 C C . SER A 1 98 ? 32.786 42.071 -32.894 1.00 37.62 98 SER A C 1
ATOM 761 O O . SER A 1 98 ? 33.287 40.955 -33.031 1.00 37.62 98 SER A O 1
ATOM 763 N N . GLN A 1 99 ? 33.406 43.207 -33.162 1.00 49.53 99 GLN A N 1
ATOM 764 C CA . GLN A 1 99 ? 34.731 43.438 -33.698 1.00 49.53 99 GLN A CA 1
ATOM 765 C C . GLN A 1 99 ? 35.751 43.494 -32.552 1.00 49.53 99 GLN A C 1
ATOM 767 O O . GLN A 1 99 ? 35.524 44.184 -31.561 1.00 49.53 99 GLN A O 1
ATOM 772 N N . THR A 1 100 ? 36.887 42.810 -32.699 1.00 30.73 100 THR A N 1
ATOM 773 C CA . THR A 1 100 ? 38.183 43.262 -32.159 1.00 30.73 100 THR A CA 1
ATOM 774 C C . THR A 1 100 ? 39.265 42.962 -33.179 1.00 30.73 100 THR A C 1
ATOM 776 O O . THR A 1 100 ? 39.190 41.869 -33.783 1.00 30.73 100 THR A O 1
#

Foldseek 3Di:
DCLCVQQPVQLVQLPDPDHPQDHSVNSNVVSNVVSVVVSVVVVVVVVVVVVVVVVVVVVVVVVVVVVVVVVVPDPDPPPPPPPPPPPDDDDDDDDDDDDD

Radius of gyration: 32.68 Å; chains: 1; bounding box: 55×54×79 Å

Sequence (100 aa):
NMGNLPVVIIPAICDQKTTPFGTHDACRTRALSYSFFSLAVGGIYIWTFTYQLIRQTSMKYKAFEAEAALLKIPNTAIDTNAETQLLKGNDNGRDTESQT

InterPro domains:
  IPR004776 Membrane transport PIN-like [PF03547] (1-68)
  IPR045033 Protein PIN-LIKES 1/3/4/5/7 [PTHR31651] (1-80)